Protein AF-A0A5B6TI19-F1 (afdb_monomer_lite)

Structure (mmCIF, N/CA/C/O backbone):
data_AF-A0A5B6TI19-F1
#
_entry.id   AF-A0A5B6TI19-F1
#
loop_
_atom_site.group_PDB
_atom_site.id
_atom_site.type_symbol
_atom_site.label_atom_id
_atom_site.label_alt_id
_atom_site.label_comp_id
_atom_site.label_asym_id
_atom_site.label_entity_id
_atom_site.label_seq_id
_atom_site.pdbx_PDB_ins_code
_atom_site.Cartn_x
_atom_site.Cartn_y
_atom_site.Cartn_z
_atom_site.occupancy
_atom_site.B_iso_or_equiv
_atom_site.auth_seq_id
_atom_site.auth_comp_id
_atom_site.auth_asym_id
_atom_site.auth_atom_id
_atom_site.pdbx_PDB_model_num
ATOM 1 N N . MET A 1 1 ? -14.547 -3.966 15.971 1.00 51.91 1 MET A N 1
ATOM 2 C CA . MET A 1 1 ? -13.269 -4.690 16.193 1.00 51.91 1 MET A CA 1
ATOM 3 C C . MET A 1 1 ? -13.033 -5.880 15.255 1.00 51.91 1 MET A C 1
ATOM 5 O O . MET A 1 1 ? -11.874 -6.136 14.971 1.00 51.91 1 MET A O 1
ATOM 9 N N . GLN A 1 2 ? -14.053 -6.584 14.733 1.00 59.28 2 GLN A N 1
ATOM 10 C CA . GLN A 1 2 ? -13.842 -7.787 13.891 1.00 59.28 2 GLN A CA 1
ATOM 11 C C . GLN A 1 2 ? -13.034 -7.551 12.597 1.00 59.28 2 GLN A C 1
ATOM 13 O O . GLN A 1 2 ? -12.443 -8.477 12.059 1.00 59.28 2 GLN A O 1
ATOM 18 N N . LEU A 1 3 ? -12.976 -6.307 12.123 1.00 65.12 3 LEU A N 1
ATOM 19 C CA . LEU A 1 3 ? -12.387 -5.927 10.840 1.00 65.12 3 LEU A CA 1
ATOM 20 C C . LEU A 1 3 ? -10.930 -5.435 10.921 1.00 65.12 3 LEU A C 1
ATOM 22 O O . LEU A 1 3 ? -10.224 -5.396 9.914 1.00 65.12 3 LEU A O 1
ATOM 26 N N . TYR A 1 4 ?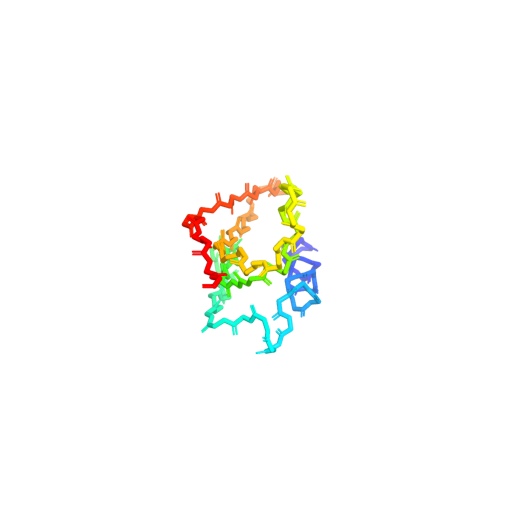 -10.456 -5.103 12.119 1.00 68.00 4 TYR A N 1
ATOM 27 C CA . TYR A 1 4 ? -9.112 -4.563 12.314 1.00 68.00 4 TYR A CA 1
ATOM 28 C C . TYR A 1 4 ? -8.036 -5.654 12.249 1.00 68.00 4 TYR A C 1
ATOM 30 O O . TYR A 1 4 ? -7.032 -5.503 11.561 1.00 68.00 4 TYR A O 1
ATOM 38 N N . THR A 1 5 ? -8.279 -6.798 12.897 1.00 74.31 5 THR A N 1
ATOM 39 C CA . THR A 1 5 ? -7.346 -7.934 12.887 1.00 74.31 5 THR A CA 1
ATOM 40 C C . THR A 1 5 ? -7.064 -8.462 11.470 1.00 74.31 5 THR A C 1
ATOM 42 O O . THR A 1 5 ? -5.888 -8.605 11.137 1.00 74.31 5 THR A O 1
ATOM 45 N N . PRO A 1 6 ? -8.069 -8.674 10.591 1.00 77.50 6 PRO A N 1
ATOM 46 C CA . PRO A 1 6 ? -7.819 -9.051 9.197 1.00 77.50 6 PRO A CA 1
ATOM 47 C C . PRO A 1 6 ? -7.020 -8.004 8.413 1.00 77.50 6 PRO A C 1
ATOM 49 O O . PRO A 1 6 ? -6.133 -8.367 7.644 1.00 77.50 6 PRO A O 1
ATOM 52 N N . ALA A 1 7 ? -7.299 -6.712 8.621 1.00 70.25 7 ALA A N 1
ATOM 53 C CA . ALA A 1 7 ? -6.582 -5.632 7.945 1.00 70.25 7 ALA A CA 1
ATOM 54 C C . ALA A 1 7 ? -5.106 -5.580 8.363 1.00 70.25 7 ALA A C 1
ATOM 56 O O . ALA A 1 7 ? -4.236 -5.449 7.507 1.00 70.25 7 ALA A O 1
ATOM 57 N N . ARG A 1 8 ? -4.818 -5.781 9.653 1.00 72.62 8 ARG A N 1
ATOM 58 C CA . ARG A 1 8 ? -3.453 -5.884 10.182 1.00 72.62 8 ARG A CA 1
ATOM 59 C C . ARG A 1 8 ? -2.708 -7.105 9.635 1.00 72.62 8 ARG A C 1
ATOM 61 O O . ARG A 1 8 ? -1.549 -6.993 9.254 1.00 72.62 8 ARG A O 1
ATOM 68 N N . SER A 1 9 ? -3.369 -8.261 9.530 1.00 75.62 9 SER A N 1
ATOM 69 C CA . SER A 1 9 ? -2.774 -9.458 8.913 1.00 75.62 9 SER A CA 1
ATOM 70 C C . SER A 1 9 ? -2.493 -9.277 7.416 1.00 75.62 9 SER A C 1
ATOM 72 O O . SER A 1 9 ? -1.434 -9.685 6.933 1.00 75.62 9 SER A O 1
ATOM 74 N N . TRP A 1 10 ? -3.401 -8.639 6.670 1.00 77.19 10 TRP A N 1
ATOM 75 C CA . TRP A 1 10 ? -3.159 -8.284 5.267 1.00 77.19 10 TRP A CA 1
ATOM 76 C C . TRP A 1 10 ? -1.991 -7.303 5.129 1.00 77.19 10 TRP A C 1
ATOM 78 O O . TRP A 1 10 ? -1.130 -7.467 4.267 1.00 77.19 10 TRP A O 1
ATOM 88 N N . TYR A 1 11 ? -1.925 -6.318 6.020 1.00 72.06 11 TYR A N 1
ATOM 89 C CA . TYR A 1 11 ? -0.856 -5.335 6.031 1.00 72.06 11 TYR A CA 1
ATOM 90 C C . TYR A 1 11 ? 0.510 -5.995 6.283 1.00 72.06 11 TYR A C 1
ATOM 92 O O . TYR A 1 11 ? 1.403 -5.873 5.451 1.00 72.06 11 TYR A O 1
ATOM 100 N N . ALA A 1 12 ? 0.649 -6.796 7.344 1.00 73.06 12 ALA A N 1
ATOM 101 C CA . ALA A 1 12 ? 1.899 -7.488 7.674 1.00 73.06 12 ALA A CA 1
ATOM 102 C C . ALA A 1 12 ? 2.368 -8.469 6.578 1.00 73.06 12 ALA A C 1
ATOM 104 O O . ALA A 1 12 ? 3.567 -8.652 6.374 1.00 73.06 12 ALA A O 1
ATOM 105 N N . SER A 1 13 ? 1.435 -9.095 5.850 1.00 73.75 13 SER A N 1
ATOM 106 C CA . SER A 1 13 ? 1.773 -9.974 4.717 1.00 73.75 13 SER A CA 1
ATOM 107 C C . SER A 1 13 ? 2.168 -9.205 3.452 1.00 73.75 13 SER A C 1
ATOM 109 O O . SER A 1 13 ? 3.023 -9.668 2.698 1.00 73.75 13 SER A O 1
ATOM 111 N N . THR A 1 14 ? 1.593 -8.021 3.231 1.00 71.12 14 THR A N 1
ATOM 112 C CA . THR A 1 14 ? 1.891 -7.162 2.071 1.00 71.12 14 THR A CA 1
ATOM 113 C C . THR A 1 14 ? 3.195 -6.383 2.263 1.00 71.12 14 THR A C 1
ATOM 115 O O . THR A 1 14 ? 3.990 -6.243 1.333 1.00 71.12 14 THR A O 1
ATOM 118 N N . PHE A 1 15 ? 3.432 -5.913 3.485 1.00 67.94 15 PHE A N 1
ATOM 119 C CA . PHE A 1 15 ? 4.506 -5.001 3.873 1.00 67.94 15 PHE A CA 1
ATOM 120 C C . PHE A 1 15 ? 5.502 -5.679 4.818 1.00 67.94 15 PHE A C 1
ATOM 122 O O . PHE A 1 15 ? 5.895 -5.105 5.823 1.00 67.94 15 PHE A O 1
ATOM 129 N N . ASN A 1 16 ? 5.914 -6.916 4.515 1.00 65.25 16 ASN A N 1
ATOM 130 C CA . ASN A 1 16 ? 6.979 -7.583 5.273 1.00 65.25 16 ASN A CA 1
ATOM 131 C C . ASN A 1 16 ? 8.232 -6.679 5.347 1.00 65.25 16 ASN A C 1
ATOM 133 O O . ASN A 1 16 ? 8.517 -5.945 4.398 1.00 65.25 16 ASN A O 1
ATOM 137 N N . SER A 1 17 ? 8.994 -6.772 6.439 1.00 57.91 17 SER A N 1
ATOM 138 C CA . SER A 1 17 ? 10.045 -5.838 6.884 1.00 57.91 17 SER A CA 1
ATOM 139 C C . SER A 1 17 ? 11.098 -5.455 5.837 1.00 57.91 17 SER A C 1
ATOM 141 O O . SER A 1 17 ? 11.734 -4.414 5.953 1.00 57.91 17 SER A O 1
ATOM 143 N N . SER A 1 18 ? 11.280 -6.254 4.784 1.00 56.56 18 SER A N 1
ATOM 144 C CA . SER A 1 18 ? 12.189 -5.951 3.670 1.00 56.56 18 SER A CA 1
ATOM 145 C C . SER A 1 18 ? 11.639 -4.938 2.653 1.00 56.56 18 SER A C 1
ATOM 147 O O . SER A 1 18 ? 12.397 -4.444 1.821 1.00 56.56 18 SER A O 1
ATOM 149 N N . LYS A 1 19 ? 10.330 -4.662 2.665 1.00 63.22 19 LYS A N 1
ATOM 150 C CA . LYS A 1 19 ? 9.637 -3.799 1.692 1.00 63.22 19 LYS A CA 1
ATOM 151 C C . LYS A 1 19 ? 8.960 -2.588 2.320 1.00 63.22 19 LYS A C 1
ATOM 153 O O . LYS A 1 19 ? 8.329 -1.836 1.585 1.00 63.22 19 LYS A O 1
ATOM 158 N N . SER A 1 20 ? 9.063 -2.403 3.634 1.00 66.62 20 SER A N 1
ATOM 159 C CA . SER A 1 20 ? 8.334 -1.374 4.371 1.00 66.62 20 SER A CA 1
ATOM 160 C C . SER A 1 20 ? 9.247 -0.556 5.272 1.00 66.62 20 SER A C 1
ATOM 162 O O . SER A 1 20 ? 10.053 -1.123 6.003 1.00 66.62 20 SER A O 1
ATOM 164 N N . GLU A 1 21 ? 9.083 0.763 5.270 1.00 65.94 21 GLU A N 1
ATOM 165 C CA . GLU A 1 21 ? 9.922 1.674 6.068 1.00 65.94 21 GLU A CA 1
ATOM 166 C C . GLU A 1 21 ? 9.164 2.339 7.221 1.00 65.94 21 GLU A C 1
ATOM 168 O O . GLU A 1 21 ? 9.779 2.874 8.139 1.00 65.94 21 GLU A O 1
ATOM 173 N N . PHE A 1 22 ? 7.831 2.337 7.179 1.00 65.94 22 PHE A N 1
ATOM 174 C CA . PHE A 1 22 ? 7.009 3.065 8.138 1.00 65.94 22 PHE A CA 1
ATOM 175 C C . PHE A 1 22 ? 5.648 2.392 8.289 1.00 65.94 22 PHE A C 1
ATOM 177 O O . PHE A 1 22 ? 5.023 2.087 7.275 1.00 65.94 22 PHE A O 1
ATOM 184 N N . GLU A 1 23 ? 5.210 2.175 9.530 1.00 67.25 23 GLU A N 1
ATOM 185 C CA . GLU A 1 23 ? 3.922 1.575 9.889 1.00 67.25 23 GLU A CA 1
ATOM 186 C C . GLU A 1 23 ? 3.298 2.375 11.044 1.00 67.25 23 GLU A C 1
ATOM 188 O O . GLU A 1 23 ? 3.918 2.547 12.094 1.00 67.25 23 GLU A O 1
ATOM 193 N N . ILE A 1 24 ? 2.079 2.880 10.845 1.00 71.81 24 ILE A N 1
ATOM 194 C CA . ILE A 1 24 ? 1.213 3.404 11.907 1.00 71.81 24 ILE A CA 1
ATOM 195 C C . ILE A 1 24 ? 0.097 2.385 12.115 1.00 71.81 24 ILE A C 1
ATOM 197 O O . ILE A 1 24 ? -0.661 2.104 11.186 1.00 71.81 24 ILE A O 1
ATOM 201 N N . ASP A 1 25 ? -0.006 1.874 13.339 1.00 70.44 25 ASP A N 1
ATOM 202 C CA . ASP A 1 25 ? -1.009 0.904 13.780 1.00 70.44 25 ASP A CA 1
ATOM 203 C C . ASP A 1 25 ? -1.849 1.544 14.900 1.00 70.44 25 ASP A C 1
ATOM 205 O O . ASP A 1 25 ? -1.552 1.387 16.085 1.00 70.44 25 ASP A O 1
ATOM 209 N N . ASP A 1 26 ? -2.858 2.343 14.530 1.00 72.44 26 ASP A N 1
ATOM 210 C CA . ASP A 1 26 ? -3.733 3.025 15.489 1.00 72.44 26 ASP A CA 1
ATOM 211 C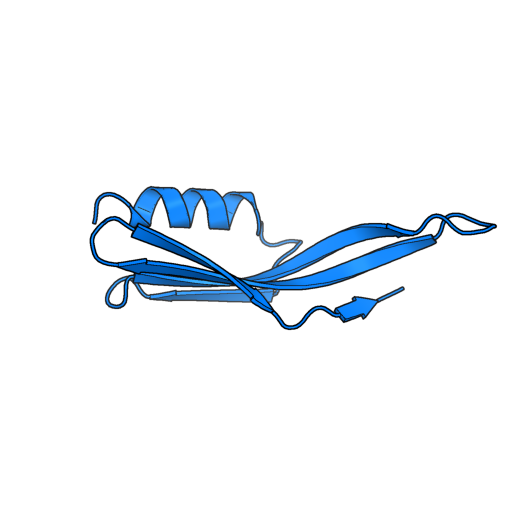 C . ASP A 1 26 ? -5.072 2.289 15.621 1.00 72.44 26 ASP A C 1
ATOM 213 O O . ASP A 1 26 ? -6.005 2.410 14.814 1.00 72.44 26 ASP A O 1
ATOM 217 N N . LYS A 1 27 ? -5.156 1.513 16.701 1.00 66.44 27 LYS A N 1
ATOM 218 C CA . LYS A 1 27 ? -6.309 0.678 17.036 1.00 66.44 27 LYS A CA 1
ATOM 219 C C . LYS A 1 27 ? -7.513 1.479 17.522 1.00 66.44 27 LYS A C 1
ATOM 221 O O . LYS A 1 27 ? -8.637 0.984 17.410 1.00 66.44 27 LYS A O 1
ATOM 226 N N . GLU A 1 28 ? -7.299 2.671 18.072 1.00 68.56 28 GLU A N 1
ATOM 227 C CA . GLU A 1 28 ? -8.376 3.516 18.595 1.00 68.56 28 GLU A CA 1
ATOM 228 C C . GLU A 1 28 ? -9.115 4.216 17.457 1.00 68.56 28 GLU A C 1
ATOM 230 O O . GLU A 1 28 ? -10.346 4.279 17.463 1.00 68.56 28 GLU A O 1
ATOM 235 N N . THR A 1 29 ? -8.383 4.665 16.436 1.00 68.69 29 THR A N 1
ATOM 236 C CA . THR A 1 29 ? -8.973 5.309 15.254 1.00 68.69 29 THR A CA 1
ATOM 237 C C . THR A 1 29 ? -9.331 4.325 14.137 1.00 68.69 29 THR A C 1
ATOM 239 O O . THR A 1 29 ? -10.088 4.677 13.229 1.00 68.69 29 THR A O 1
ATOM 242 N N . GLY A 1 30 ? -8.848 3.078 14.207 1.00 72.62 30 GLY A N 1
ATOM 243 C CA . GLY A 1 30 ? -9.072 2.061 13.177 1.00 72.62 30 GLY A CA 1
ATOM 244 C C . GLY A 1 30 ? -8.278 2.335 11.900 1.00 72.62 30 GLY A C 1
ATOM 245 O O . GLY A 1 30 ? -8.726 1.971 10.809 1.00 72.62 30 GLY A O 1
ATOM 246 N N . VAL A 1 31 ? -7.130 3.005 12.031 1.00 78.19 31 VAL A N 1
ATOM 247 C CA . VAL A 1 31 ? -6.272 3.420 10.921 1.00 78.19 31 VAL A CA 1
ATOM 248 C C . VAL A 1 31 ? -4.994 2.590 10.922 1.00 78.19 31 VAL A C 1
ATOM 250 O O . VAL A 1 31 ? -4.266 2.537 11.90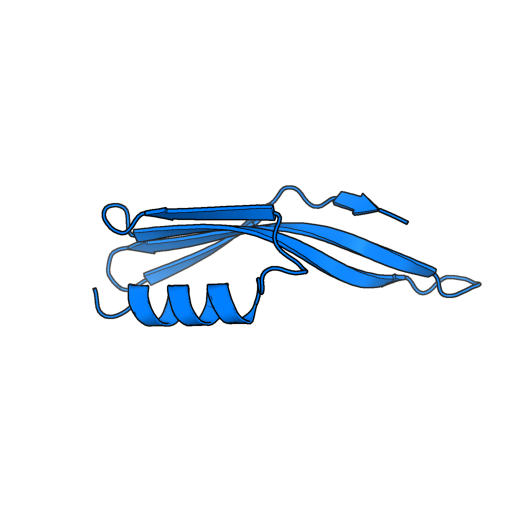9 1.00 78.19 31 VAL A O 1
ATOM 253 N N . LEU A 1 32 ? -4.709 1.976 9.778 1.00 82.06 32 LEU A N 1
ATOM 254 C CA . LEU A 1 32 ? -3.437 1.333 9.464 1.00 82.06 32 LEU A CA 1
ATOM 255 C C . LEU A 1 32 ? -2.800 2.107 8.312 1.00 82.06 32 LEU A C 1
ATOM 257 O O . LEU A 1 32 ? -3.444 2.314 7.284 1.00 82.06 32 LEU A O 1
ATOM 261 N N . MET A 1 33 ? -1.559 2.554 8.450 1.00 83.38 33 MET A N 1
ATOM 262 C CA . MET A 1 33 ? -0.862 3.274 7.383 1.00 83.38 33 MET A CA 1
ATOM 263 C C . MET A 1 33 ? 0.549 2.749 7.217 1.00 83.38 33 MET A C 1
ATOM 265 O O . MET A 1 33 ? 1.234 2.492 8.198 1.00 83.38 33 MET A O 1
ATOM 269 N N . GLY A 1 34 ? 0.980 2.637 5.968 1.00 83.38 34 GLY A N 1
ATOM 270 C CA . GLY A 1 34 ? 2.244 2.038 5.616 1.00 83.38 34 GLY A CA 1
ATOM 271 C C . GLY A 1 34 ? 2.930 2.632 4.434 1.00 83.38 34 GLY A C 1
ATOM 272 O O . GLY A 1 3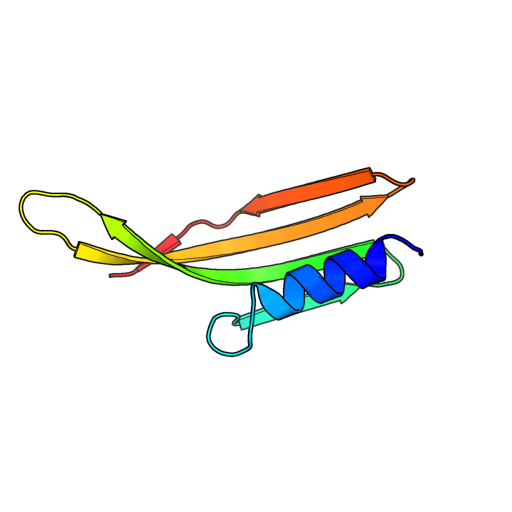4 ? 2.266 2.957 3.460 1.00 83.38 34 GLY A O 1
ATOM 273 N N . LYS A 1 35 ? 4.255 2.684 4.461 1.00 86.12 35 LYS A N 1
ATOM 274 C CA . LYS A 1 35 ? 5.050 2.989 3.273 1.00 86.12 35 LYS A CA 1
ATOM 275 C C . LYS A 1 35 ? 5.816 1.754 2.842 1.00 86.12 35 LYS A C 1
ATOM 277 O O . LYS A 1 35 ? 6.530 1.170 3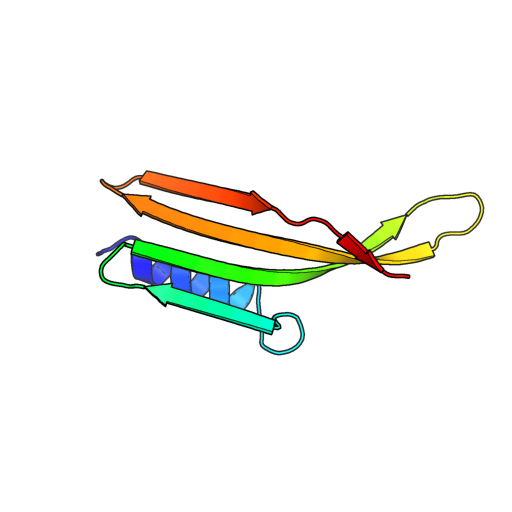.655 1.00 86.12 35 LYS A O 1
ATOM 282 N N . GLY A 1 36 ? 5.720 1.407 1.564 1.00 86.94 36 GLY A N 1
ATOM 283 C CA . GLY A 1 36 ? 6.532 0.347 0.989 1.00 86.94 36 GLY A CA 1
ATOM 284 C C . GLY A 1 36 ? 6.781 0.502 -0.499 1.00 86.94 36 GLY A C 1
ATOM 285 O O . GLY A 1 36 ? 6.439 1.524 -1.092 1.00 86.94 36 GLY A O 1
ATOM 286 N N . PHE A 1 37 ? 7.402 -0.511 -1.097 1.00 88.00 37 PHE A N 1
ATOM 287 C CA . PHE A 1 37 ? 7.650 -0.537 -2.533 1.00 88.00 37 PHE A CA 1
ATOM 288 C C . PHE A 1 37 ? 7.336 -1.886 -3.170 1.00 88.00 37 PHE A C 1
ATOM 290 O O . PHE A 1 37 ? 7.408 -2.946 -2.542 1.00 88.00 37 PHE A O 1
ATOM 297 N N . SER A 1 38 ? 7.038 -1.830 -4.464 1.00 86.69 38 SER A N 1
ATOM 298 C CA . SER A 1 38 ? 6.964 -2.993 -5.341 1.00 86.69 38 SER A CA 1
ATOM 299 C C . SER A 1 38 ? 7.929 -2.830 -6.505 1.00 86.69 38 SER A C 1
ATOM 301 O O . SER A 1 38 ? 8.088 -1.737 -7.044 1.00 86.69 38 SER A O 1
ATOM 303 N N . ASP A 1 39 ? 8.563 -3.929 -6.901 1.00 88.94 39 ASP A N 1
ATOM 304 C CA . ASP A 1 39 ? 9.326 -3.973 -8.142 1.00 88.94 39 ASP A CA 1
ATOM 305 C C . ASP A 1 39 ? 8.347 -3.954 -9.324 1.00 88.94 39 ASP A C 1
ATOM 307 O O . ASP A 1 39 ? 7.473 -4.817 -9.422 1.00 88.94 39 ASP A O 1
ATOM 311 N N . ILE A 1 40 ? 8.504 -2.990 -10.226 1.00 89.88 40 ILE A N 1
ATOM 312 C CA . ILE A 1 40 ? 7.750 -2.895 -11.475 1.00 89.88 40 ILE A CA 1
ATOM 313 C C . ILE A 1 40 ? 8.692 -3.064 -12.666 1.00 89.88 40 ILE A C 1
ATOM 315 O O . ILE A 1 40 ? 9.861 -2.674 -12.620 1.00 89.88 40 ILE A O 1
ATOM 319 N N . ILE A 1 41 ? 8.178 -3.645 -13.747 1.00 90.69 41 ILE A N 1
ATOM 320 C CA . ILE A 1 41 ? 8.886 -3.725 -15.026 1.00 90.69 41 ILE A CA 1
ATOM 321 C C . ILE A 1 41 ? 8.216 -2.740 -15.970 1.00 90.69 41 ILE A C 1
ATOM 323 O O . ILE A 1 41 ? 7.045 -2.902 -16.317 1.00 90.69 41 ILE A O 1
ATOM 327 N N . VAL A 1 42 ? 8.958 -1.722 -16.393 1.00 89.06 42 VAL A N 1
ATOM 328 C CA . VAL A 1 42 ? 8.489 -0.792 -17.419 1.00 89.06 42 VAL A CA 1
ATOM 329 C C . VAL A 1 42 ? 8.960 -1.313 -18.767 1.00 89.06 42 VAL A C 1
ATOM 331 O O . VAL A 1 42 ? 10.159 -1.453 -19.021 1.00 89.06 42 VAL A O 1
ATOM 334 N N . THR A 1 43 ? 7.997 -1.638 -19.629 1.00 89.06 43 THR A N 1
ATOM 335 C CA . THR A 1 43 ? 8.287 -2.138 -20.974 1.00 89.06 43 THR A CA 1
ATOM 336 C C . THR A 1 43 ? 8.613 -0.952 -21.875 1.00 89.06 43 THR A C 1
ATOM 338 O O . THR A 1 43 ? 7.732 -0.174 -22.231 1.00 89.06 43 THR A O 1
ATOM 341 N N . THR A 1 44 ? 9.892 -0.808 -22.220 1.00 84.94 44 THR A N 1
ATOM 342 C CA . THR A 1 44 ? 10.380 0.120 -23.251 1.00 84.94 44 THR A CA 1
ATOM 343 C C . THR A 1 44 ? 11.118 -0.679 -24.337 1.00 84.94 44 THR A C 1
ATOM 345 O O . THR A 1 44 ? 10.984 -1.901 -24.381 1.00 84.94 44 THR A O 1
ATOM 348 N N . LEU A 1 45 ? 11.919 -0.034 -25.196 1.00 88.06 45 LEU A N 1
ATOM 349 C CA . LEU A 1 45 ? 12.836 -0.726 -26.120 1.00 88.06 45 LEU A CA 1
ATOM 350 C C . LEU A 1 45 ? 13.758 -1.731 -25.402 1.00 88.06 45 LEU A C 1
ATOM 352 O O . LEU A 1 45 ? 14.078 -2.773 -25.965 1.00 88.06 45 LEU A O 1
ATOM 356 N N . ILE A 1 46 ? 14.143 -1.436 -24.155 1.00 88.50 46 ILE A N 1
ATOM 357 C CA . ILE A 1 46 ? 14.821 -2.363 -23.243 1.00 88.50 46 ILE A CA 1
ATOM 358 C C . ILE A 1 46 ? 14.011 -2.397 -21.935 1.00 88.50 46 ILE A C 1
ATOM 360 O O . ILE A 1 46 ? 13.729 -1.332 -21.378 1.00 88.50 46 ILE A O 1
ATOM 364 N N . PRO A 1 47 ? 13.597 -3.570 -21.422 1.00 89.81 47 PRO A N 1
ATOM 365 C CA . PRO A 1 47 ? 12.879 -3.650 -20.153 1.00 89.81 47 PRO A CA 1
ATOM 366 C C . PRO A 1 47 ? 13.729 -3.108 -19.000 1.00 89.81 47 PRO A C 1
ATOM 368 O O . PRO A 1 47 ? 14.860 -3.552 -18.803 1.00 89.81 47 PRO A O 1
ATOM 371 N N . VAL A 1 48 ? 13.172 -2.180 -18.219 1.00 90.56 48 VAL A N 1
ATOM 372 C CA . VAL A 1 48 ? 13.837 -1.628 -17.029 1.00 90.56 48 VAL A CA 1
ATOM 373 C C . VAL A 1 48 ? 13.061 -2.036 -15.785 1.00 90.56 48 VAL A C 1
ATOM 375 O O . VAL A 1 48 ? 11.834 -1.907 -15.731 1.00 90.56 48 VAL A O 1
ATOM 378 N N . LYS A 1 49 ? 13.787 -2.539 -14.785 1.00 91.19 49 LYS A N 1
ATOM 379 C CA . LYS A 1 49 ? 13.244 -2.854 -13.465 1.00 91.19 49 LYS A CA 1
ATOM 380 C C . LYS A 1 49 ? 13.375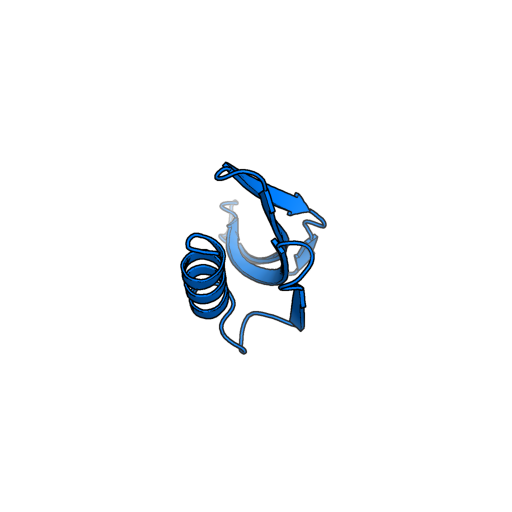 -1.620 -12.574 1.00 91.19 49 LYS A C 1
ATOM 382 O O . LYS A 1 49 ? 14.486 -1.160 -12.346 1.00 91.19 49 LYS A O 1
ATOM 387 N N . LEU A 1 50 ? 12.253 -1.114 -12.074 1.00 91.50 50 LEU A N 1
ATOM 388 C CA . LEU A 1 50 ? 12.188 0.047 -11.184 1.00 91.50 50 LEU A CA 1
ATOM 389 C C . LEU A 1 50 ? 11.512 -0.346 -9.872 1.00 91.50 50 LEU A C 1
ATOM 391 O O . LEU A 1 50 ? 10.665 -1.239 -9.844 1.00 91.50 50 LEU A O 1
ATOM 395 N N . LYS A 1 51 ? 11.826 0.361 -8.792 1.00 90.38 51 LYS A N 1
ATOM 396 C CA . LYS A 1 51 ? 11.047 0.320 -7.554 1.00 90.38 51 LYS A CA 1
ATOM 397 C C . LYS A 1 51 ? 9.969 1.389 -7.615 1.00 90.38 51 LYS A C 1
ATOM 399 O O . LYS A 1 51 ? 10.273 2.566 -7.788 1.00 90.38 51 LYS A O 1
ATOM 404 N N . LEU A 1 52 ? 8.715 0.992 -7.447 1.00 90.75 52 LEU A N 1
ATOM 405 C CA . LEU A 1 52 ? 7.603 1.905 -7.220 1.00 90.75 52 LEU A CA 1
ATOM 406 C C . LEU A 1 52 ? 7.323 1.962 -5.724 1.00 90.75 52 LEU A C 1
ATOM 408 O O . LEU A 1 52 ? 6.761 1.023 -5.161 1.00 90.75 52 LEU A O 1
ATOM 412 N N . TRP A 1 53 ? 7.720 3.059 -5.100 1.00 90.50 53 TRP A N 1
ATOM 413 C CA . TRP A 1 53 ? 7.376 3.414 -3.733 1.00 90.50 53 TRP A CA 1
ATOM 414 C C . TRP A 1 53 ? 5.971 3.995 -3.669 1.00 90.50 53 TRP A C 1
ATOM 416 O O . TRP A 1 53 ? 5.561 4.743 -4.559 1.00 90.50 53 TRP A O 1
ATOM 426 N N . TYR A 1 54 ? 5.249 3.665 -2.608 1.00 89.94 54 TYR A N 1
ATOM 427 C CA . TYR A 1 54 ? 3.913 4.173 -2.342 1.00 89.94 54 TYR A CA 1
ATOM 428 C C . TYR A 1 54 ? 3.583 4.074 -0.854 1.00 89.94 54 TYR A C 1
ATOM 430 O O . TYR A 1 54 ? 4.116 3.242 -0.112 1.00 89.94 54 TYR A O 1
ATOM 438 N N . THR A 1 55 ? 2.643 4.908 -0.439 1.00 89.44 55 THR A N 1
ATOM 439 C CA . THR A 1 55 ? 2.034 4.872 0.883 1.00 89.44 55 THR A CA 1
ATOM 440 C C . THR A 1 55 ? 0.642 4.267 0.768 1.00 89.44 55 THR A C 1
ATOM 442 O O . THR A 1 55 ? -0.130 4.671 -0.095 1.00 89.44 55 THR A O 1
ATOM 445 N N . VAL A 1 56 ? 0.293 3.310 1.621 1.00 88.00 56 VAL A N 1
ATOM 446 C CA . VAL A 1 56 ? -1.046 2.725 1.725 1.00 88.00 56 VAL A CA 1
ATOM 447 C C . VAL A 1 56 ? -1.646 3.081 3.068 1.00 88.00 56 VAL A C 1
ATOM 449 O O . VAL A 1 56 ? -1.073 2.779 4.107 1.00 88.00 56 VAL A O 1
ATOM 452 N N . LYS A 1 57 ? -2.831 3.678 3.048 1.00 87.81 57 LYS A N 1
ATOM 453 C CA . LYS A 1 57 ? -3.649 3.937 4.228 1.00 87.81 57 LYS A CA 1
ATOM 454 C C . LYS A 1 57 ? -4.924 3.110 4.143 1.00 87.81 57 LYS A C 1
ATOM 456 O O . LYS A 1 57 ? -5.645 3.170 3.147 1.00 87.81 57 LYS A O 1
ATOM 461 N N . VAL A 1 58 ? -5.203 2.356 5.193 1.00 85.25 58 VAL A N 1
ATOM 462 C CA . VAL A 1 58 ? -6.420 1.575 5.388 1.00 85.25 58 VAL A CA 1
ATOM 463 C C . VAL A 1 58 ? -7.160 2.156 6.581 1.00 85.25 58 VAL A C 1
ATOM 465 O O . VAL A 1 58 ? -6.619 2.248 7.677 1.00 85.25 58 VAL A O 1
ATOM 468 N N . GLU A 1 59 ? -8.404 2.554 6.368 1.00 85.38 59 GLU A N 1
ATOM 469 C CA . GLU A 1 59 ? -9.257 3.128 7.405 1.00 85.38 59 GLU A CA 1
ATOM 470 C C . GLU A 1 59 ? -10.491 2.243 7.563 1.00 85.38 59 GLU A C 1
ATOM 472 O O . GLU A 1 59 ? -11.161 1.915 6.577 1.00 85.38 59 GLU A O 1
ATOM 477 N N . VAL A 1 60 ? -10.791 1.855 8.800 1.00 82.00 60 VAL A N 1
ATOM 478 C CA . VAL A 1 60 ? -11.938 1.008 9.136 1.00 82.00 60 VAL A CA 1
ATOM 479 C C . VAL A 1 60 ? -12.923 1.808 9.971 1.00 82.00 60 VAL A C 1
ATOM 481 O O . VAL A 1 60 ? -12.632 2.163 11.110 1.00 82.00 60 VAL A O 1
ATOM 484 N N . LYS A 1 61 ? -14.119 2.056 9.435 1.00 82.06 61 LYS A N 1
ATOM 485 C CA . LYS A 1 61 ? -15.181 2.776 10.151 1.00 82.06 61 LYS A CA 1
ATOM 486 C C . LYS A 1 61 ? -16.548 2.179 9.833 1.00 82.06 61 LYS A C 1
ATOM 488 O O . LYS A 1 61 ? -16.846 1.911 8.674 1.00 82.06 61 LYS A O 1
ATOM 493 N N . ASP A 1 62 ? -17.361 1.943 10.863 1.00 82.00 62 ASP A N 1
ATOM 494 C CA . ASP A 1 62 ? -18.753 1.469 10.752 1.00 82.00 62 ASP A CA 1
ATOM 495 C C . ASP A 1 62 ? -18.940 0.238 9.841 1.00 82.00 62 ASP A C 1
ATOM 497 O O . ASP A 1 62 ? -19.864 0.161 9.035 1.00 82.00 62 ASP A O 1
ATOM 501 N N . GLY A 1 63 ? -18.023 -0.732 9.928 1.00 77.81 63 GLY A N 1
ATOM 502 C CA . GLY A 1 63 ? -18.082 -1.954 9.116 1.00 77.81 63 GLY A CA 1
ATOM 503 C C . GLY A 1 63 ? -17.588 -1.796 7.672 1.00 77.81 63 GLY A C 1
ATOM 504 O O . GLY A 1 63 ? -17.654 -2.751 6.901 1.00 77.81 63 GLY A O 1
ATOM 505 N N . ARG A 1 64 ? -17.092 -0.614 7.291 1.00 82.31 64 ARG A N 1
ATOM 506 C CA . ARG A 1 64 ? -16.559 -0.316 5.957 1.00 82.31 64 ARG A CA 1
ATOM 507 C C . ARG A 1 64 ? -15.048 -0.156 5.997 1.00 82.31 64 ARG A C 1
ATOM 509 O O . ARG A 1 64 ? -14.492 0.339 6.977 1.00 82.31 64 ARG A O 1
ATOM 516 N N . TYR A 1 65 ? -14.417 -0.526 4.889 1.00 84.44 65 TYR A N 1
ATOM 517 C CA . TYR A 1 65 ? -13.001 -0.304 4.638 1.00 84.44 65 TYR A CA 1
ATOM 518 C C . TYR A 1 65 ? -12.822 0.753 3.562 1.00 84.44 65 TYR A C 1
ATOM 520 O O . TYR A 1 65 ? -13.486 0.713 2.524 1.00 84.44 65 TYR A O 1
ATOM 528 N N . ARG A 1 66 ? -11.883 1.665 3.787 1.00 86.75 66 ARG A N 1
ATOM 529 C CA . ARG A 1 66 ? -11.369 2.561 2.758 1.00 86.75 66 ARG A CA 1
ATOM 530 C C . ARG A 1 66 ? -9.878 2.319 2.597 1.00 86.75 66 ARG A C 1
ATOM 532 O O . ARG A 1 66 ? -9.141 2.385 3.573 1.00 86.75 66 ARG A O 1
ATOM 539 N N . TYR A 1 67 ? -9.457 2.082 1.360 1.00 86.81 67 TYR A N 1
ATOM 540 C CA . TYR A 1 67 ? -8.053 2.012 0.975 1.00 86.81 67 TYR A CA 1
ATOM 541 C C . TYR A 1 67 ? -7.687 3.286 0.220 1.00 86.81 67 TYR A C 1
ATOM 543 O O . TYR A 1 67 ? -8.421 3.716 -0.672 1.00 86.81 67 TYR A O 1
ATOM 551 N N . GLN A 1 68 ? -6.565 3.894 0.579 1.00 90.06 68 GLN A N 1
ATOM 552 C CA . GLN A 1 68 ? -5.981 5.021 -0.135 1.00 90.06 68 GLN A CA 1
ATOM 553 C C . GLN A 1 68 ? -4.520 4.701 -0.416 1.00 90.06 68 GLN A C 1
ATOM 555 O O . GLN A 1 68 ? -3.808 4.247 0.477 1.00 90.06 68 GLN A O 1
ATOM 560 N N . MET A 1 69 ? -4.086 4.926 -1.652 1.00 89.06 69 MET A N 1
ATOM 561 C CA . MET A 1 69 ? -2.684 4.819 -2.037 1.00 89.06 69 MET A CA 1
ATOM 562 C C . MET A 1 69 ? -2.202 6.199 -2.478 1.00 89.06 69 MET A C 1
ATOM 564 O O . MET A 1 69 ? -2.839 6.823 -3.328 1.00 89.06 69 MET A O 1
ATOM 568 N N . THR A 1 70 ? -1.124 6.689 -1.875 1.00 90.62 70 THR A N 1
ATOM 569 C CA . THR A 1 70 ? -0.586 8.042 -2.083 1.00 90.62 70 THR A CA 1
ATOM 570 C C . THR A 1 70 ? 0.934 8.015 -2.229 1.00 90.62 70 THR A C 1
ATOM 572 O O . THR A 1 70 ? 1.562 6.963 -2.106 1.00 90.62 70 THR A O 1
ATOM 575 N N . ASP A 1 71 ? 1.525 9.180 -2.511 1.00 89.12 71 ASP A N 1
ATOM 576 C CA . ASP A 1 71 ? 2.982 9.397 -2.500 1.00 89.12 71 ASP A CA 1
ATOM 577 C C . ASP A 1 71 ? 3.762 8.471 -3.442 1.00 89.12 71 ASP A C 1
ATOM 579 O O . ASP A 1 71 ? 4.859 8.006 -3.132 1.00 89.12 71 ASP A O 1
ATOM 583 N N . PHE A 1 72 ? 3.180 8.193 -4.610 1.00 90.19 72 PHE A N 1
ATOM 584 C CA . PHE A 1 72 ? 3.812 7.361 -5.621 1.00 90.19 72 PHE A CA 1
ATOM 585 C C . PHE A 1 72 ? 5.130 7.980 -6.093 1.00 90.19 72 PHE A C 1
ATOM 587 O O . PHE A 1 72 ? 5.155 9.102 -6.604 1.00 90.19 72 PHE A O 1
ATOM 594 N N . LYS A 1 73 ? 6.220 7.225 -5.969 1.00 90.19 73 LYS A N 1
ATOM 595 C CA . LYS A 1 73 ? 7.550 7.619 -6.441 1.00 90.19 73 LYS A CA 1
ATOM 596 C C . LYS A 1 73 ? 8.237 6.429 -7.092 1.00 90.19 73 LYS A C 1
ATOM 598 O O . LYS A 1 73 ? 8.278 5.349 -6.516 1.00 90.19 73 LYS A O 1
ATOM 603 N N . TYR A 1 74 ? 8.803 6.624 -8.275 1.00 88.00 74 TYR A N 1
ATOM 604 C CA . TYR A 1 74 ? 9.641 5.615 -8.916 1.00 88.00 74 TYR A CA 1
ATOM 605 C C . TYR A 1 74 ? 11.125 5.880 -8.626 1.00 88.00 74 TYR A C 1
ATOM 607 O O . TYR A 1 74 ? 11.552 7.030 -8.516 1.00 88.00 74 TYR A O 1
ATOM 615 N N . GLU A 1 75 ? 11.903 4.812 -8.492 1.00 85.44 75 GLU A N 1
ATOM 616 C CA . GLU A 1 75 ? 13.354 4.828 -8.298 1.00 85.44 75 GLU A CA 1
ATOM 617 C C . GLU A 1 75 ? 13.975 3.711 -9.149 1.00 85.44 75 GLU A C 1
ATOM 619 O O . GLU A 1 75 ? 13.449 2.595 -9.173 1.00 85.44 75 GLU A O 1
ATOM 624 N N . GLY A 1 76 ? 15.046 4.010 -9.883 1.00 73.94 76 GLY A N 1
ATOM 625 C CA . GLY A 1 76 ? 15.649 3.130 -10.886 1.00 73.94 76 GLY A CA 1
ATOM 626 C C . GLY A 1 76 ? 17.105 3.428 -11.138 1.00 73.94 76 GLY A C 1
ATOM 627 O O . GLY A 1 76 ? 17.483 4.603 -10.941 1.00 73.94 76 GLY A O 1
#

Foldseek 3Di:
DVPLVVVVVVCCVVCPPVFWDDWDRDPPQQKIKTKGWDWDWDDDVDIDTKIWIWMWMWGDDPNDIDIDIDDTDIGD

pLDDT: mean 79.53, std 10.26, range [51.91, 91.5]

InterPro domains:
  IPR027823 Domain of unknown function DUF4468 with TBP-like fold [PF14730] (2-74)

Radius of gyration: 14.62 Å; chains: 1; bounding box: 34×19×45 Å

Sequence (76 aa):
MQLYTPARSWYASTFNSSKSEFEIDDKETGVLMGKGFSDIIVTTLIPVKLKLWYTVKVEVKDGRYRYQMTDFKYEG

Organism: NCBI:txid2595005

Secondary structure (DSSP, 8-state):
-TTHHHHHHHHHHHS-TTSEEEEEEETTTTEEEEEEEEEEEE-SSS-EEEEEEEEEEEEEETTEEEEEEEEEEEE-